Protein AF-A0A958FSN8-F1 (afdb_monomer_lite)

Secondary structure (DSSP, 8-state):
--STTTTTSGGGS-------------TT---EEEEEEEE-SS-TT-EEEEEEEE--TTTT--SEEEEEEEESSSSSS-EEEEE--TT---------EE-TT--EE-

pLDDT: mean 82.94, std 16.14, range [45.75, 98.56]

Sequence (106 aa):
MKHLFFVMLLSLSVVAQNYHIATLSEDWFKRPVEPSIAINPTNPDNIIGASIRYGDTDAGETRVVNMRYHSSDGGKTWKIITEMNPEQRVQGDDVMTFNADGIAYH

Foldseek 3Di:
DPVVVVVVVVVPPPPPPPDDDDDPDDPQQPAWDQKEKEAFPVARQWIKIKTKGADDVVVVDQRIWIKIWIGNGNRPDIDIDIHDDPVSDDDHNDYWYADNVRDIDD

Structure (mmCIF, N/CA/C/O backbone):
data_AF-A0A958FSN8-F1
#
_entry.id   AF-A0A958FSN8-F1
#
loop_
_atom_site.group_PDB
_atom_site.id
_atom_site.type_symbol
_atom_site.label_atom_id
_atom_site.label_alt_id
_atom_site.label_comp_id
_atom_site.label_asym_id
_atom_site.label_entity_id
_atom_site.label_seq_id
_atom_site.pdbx_PDB_ins_code
_atom_site.Cartn_x
_atom_site.Cartn_y
_atom_site.Cartn_z
_atom_site.occupancy
_atom_site.B_iso_or_equiv
_atom_site.auth_seq_id
_atom_site.auth_comp_id
_atom_site.auth_asym_id
_atom_site.auth_atom_id
_atom_site.pdbx_PDB_model_num
ATOM 1 N N . MET A 1 1 ? -36.114 37.556 22.686 1.00 54.78 1 MET A N 1
ATOM 2 C CA . MET A 1 1 ? -36.043 36.776 21.424 1.00 54.78 1 MET A CA 1
ATOM 3 C C . MET A 1 1 ? -34.904 37.214 20.482 1.00 54.78 1 MET A C 1
ATOM 5 O O . MET A 1 1 ? -35.052 37.100 19.277 1.00 54.78 1 MET A O 1
ATOM 9 N N . LYS A 1 2 ? -33.756 37.701 20.984 1.00 49.66 2 LYS A N 1
ATOM 10 C CA . LYS A 1 2 ? -32.576 38.015 20.141 1.00 49.66 2 LYS A CA 1
ATOM 11 C C . LYS A 1 2 ? -31.323 37.208 20.511 1.00 49.66 2 LYS A C 1
ATOM 13 O O . LYS A 1 2 ? -30.377 37.176 19.743 1.00 49.66 2 LYS A O 1
ATOM 18 N N . HIS A 1 3 ? -31.349 36.497 21.639 1.00 46.00 3 HIS A N 1
ATOM 19 C CA . HIS A 1 3 ? -30.235 35.658 22.097 1.00 46.00 3 HIS A CA 1
ATOM 20 C C . HIS A 1 3 ? -30.381 34.177 21.717 1.00 46.00 3 HIS A C 1
ATOM 22 O O . HIS A 1 3 ? -29.410 33.438 21.786 1.00 46.00 3 HIS A O 1
ATOM 28 N N . LEU A 1 4 ? -31.566 33.747 21.263 1.00 48.19 4 LEU A N 1
ATOM 29 C CA . LEU A 1 4 ? -31.818 32.344 20.912 1.00 48.19 4 LEU A CA 1
ATOM 30 C C . LEU A 1 4 ? -31.309 31.972 19.505 1.00 48.19 4 LEU A C 1
ATOM 32 O O . LEU A 1 4 ? -31.070 30.805 19.232 1.00 48.19 4 LEU A O 1
ATOM 36 N N . PHE A 1 5 ? -31.083 32.957 18.628 1.00 48.56 5 PHE A N 1
ATOM 37 C CA . PHE A 1 5 ? -30.607 32.721 17.257 1.00 48.56 5 PHE A CA 1
ATOM 38 C C . PHE A 1 5 ? -29.079 32.590 17.137 1.00 48.56 5 PHE A C 1
ATOM 40 O O . PHE A 1 5 ? -28.592 32.035 16.160 1.00 48.56 5 PHE A O 1
ATOM 47 N N . PHE A 1 6 ? -28.311 33.068 18.123 1.00 45.75 6 PHE A N 1
ATOM 48 C CA . PHE A 1 6 ? -26.844 33.061 18.043 1.00 45.75 6 PHE A CA 1
ATOM 49 C C . PHE A 1 6 ? -26.228 31.698 18.405 1.00 45.75 6 PHE A C 1
ATOM 51 O O . PHE A 1 6 ? -25.162 31.348 17.912 1.00 45.75 6 PHE A O 1
ATOM 58 N N . VAL A 1 7 ? -26.923 30.886 19.207 1.00 49.50 7 VAL A N 1
ATOM 59 C CA . VAL A 1 7 ? -26.438 29.554 19.617 1.00 49.50 7 VAL A CA 1
ATOM 60 C C . VAL A 1 7 ? -26.622 28.506 18.507 1.00 49.50 7 VAL A C 1
ATOM 62 O O . VAL A 1 7 ? -25.880 27.533 18.455 1.00 49.50 7 VAL A O 1
ATOM 65 N N . MET A 1 8 ? -27.538 28.730 17.559 1.00 47.19 8 MET A N 1
ATOM 66 C CA . MET A 1 8 ? -27.815 27.787 16.463 1.00 47.19 8 MET A CA 1
ATOM 67 C C . MET A 1 8 ? -26.832 27.898 15.279 1.00 47.19 8 MET A C 1
ATOM 69 O O . MET A 1 8 ? -26.821 27.039 14.406 1.00 47.19 8 MET A O 1
ATOM 73 N N . LEU A 1 9 ? -25.994 28.942 15.237 1.00 47.50 9 LEU A N 1
ATOM 74 C CA . LEU A 1 9 ? -25.032 29.175 14.148 1.00 47.50 9 LEU A CA 1
ATOM 75 C C . LEU A 1 9 ? -23.609 28.679 14.451 1.00 47.50 9 LEU A C 1
ATOM 77 O O . LEU A 1 9 ? -22.808 28.571 13.528 1.00 47.50 9 LEU A O 1
ATOM 81 N N . LEU A 1 10 ? -23.296 28.313 15.702 1.00 47.84 10 LEU A N 1
ATOM 82 C CA . LEU A 1 10 ? -22.027 27.647 16.040 1.00 47.84 10 LEU A CA 1
ATOM 83 C C . LEU A 1 10 ? -22.066 26.121 15.868 1.00 47.84 10 LEU A C 1
ATOM 85 O O . LEU A 1 10 ? -21.030 25.470 15.959 1.00 47.84 10 LEU A O 1
ATOM 89 N N . SER A 1 11 ? -23.232 25.534 15.594 1.00 48.25 11 SER A N 1
ATOM 90 C CA . SER A 1 11 ? -23.381 24.085 15.410 1.00 48.25 11 SER A CA 1
ATOM 91 C C . SER A 1 11 ? -23.146 23.606 13.970 1.00 48.25 11 SER A C 1
ATOM 93 O O . SER A 1 11 ? -23.412 22.446 13.676 1.00 48.25 11 SER A O 1
ATOM 95 N N . LEU A 1 12 ? -22.685 24.472 13.059 1.00 51.72 12 LEU A N 1
ATOM 96 C CA . LEU A 1 12 ? -22.624 24.186 11.615 1.00 51.72 12 LEU A CA 1
ATOM 97 C C . LEU A 1 12 ? -21.210 24.091 11.019 1.00 51.72 12 LEU A C 1
ATOM 99 O O . LEU A 1 12 ? -21.083 23.965 9.805 1.00 51.72 12 LEU A O 1
ATOM 103 N N . SER A 1 13 ? -20.148 24.100 11.828 1.00 50.38 13 SER A N 1
ATOM 104 C CA . SER A 1 13 ? -18.767 24.019 11.312 1.00 50.38 13 SER A CA 1
ATOM 105 C C . SER A 1 13 ? -17.902 22.898 11.889 1.00 50.38 13 SER A C 1
ATOM 107 O O . SER A 1 13 ? -16.751 22.768 11.486 1.00 50.38 13 SER A O 1
ATOM 109 N N . VAL A 1 14 ? -18.457 21.991 12.700 1.00 51.28 14 VAL A N 1
ATOM 110 C CA . VAL A 1 14 ? -17.877 20.643 12.828 1.00 51.28 14 VAL A CA 1
ATOM 111 C C . VAL A 1 14 ? -18.487 19.777 11.732 1.00 51.28 14 VAL A C 1
ATOM 113 O O . VAL A 1 14 ? -19.253 18.850 11.983 1.00 51.28 14 VAL A O 1
ATOM 116 N N . VAL A 1 15 ? -18.145 20.073 10.478 1.00 56.59 15 VAL A N 1
ATOM 117 C CA . VAL A 1 15 ? -18.015 18.969 9.529 1.00 56.59 15 VAL A CA 1
ATOM 118 C C . VAL A 1 15 ? -16.811 18.209 10.063 1.00 56.59 15 VAL A C 1
ATOM 120 O O . VAL A 1 15 ? -15.677 18.634 9.860 1.00 56.59 15 VAL A O 1
ATOM 123 N N . ALA A 1 16 ? -17.058 17.189 10.888 1.00 57.69 16 ALA A N 1
ATOM 124 C CA . ALA A 1 16 ? -16.007 16.315 11.379 1.00 57.69 16 ALA A CA 1
ATOM 125 C C . ALA A 1 16 ? -15.199 15.883 10.156 1.00 57.69 16 ALA A C 1
ATOM 127 O O . ALA A 1 16 ? -15.750 15.312 9.211 1.00 57.69 16 ALA A O 1
ATOM 128 N N . GLN A 1 17 ? -13.926 16.264 10.112 1.00 59.00 17 GLN A N 1
ATOM 129 C CA . GLN A 1 17 ? -13.057 15.889 9.016 1.00 59.00 17 GLN A CA 1
ATOM 130 C C . GLN A 1 17 ? -12.797 14.389 9.163 1.00 59.00 17 GLN A C 1
ATOM 132 O O . GLN A 1 17 ? -11.872 13.965 9.842 1.00 59.00 17 GLN A O 1
ATOM 137 N N . ASN A 1 18 ? -13.687 13.585 8.580 1.00 72.19 18 ASN A N 1
ATOM 138 C CA . ASN A 1 18 ? -13.700 12.125 8.698 1.00 72.19 18 ASN A CA 1
ATOM 139 C C . ASN A 1 18 ? -12.609 11.459 7.842 1.00 72.19 18 ASN A C 1
ATOM 141 O O . ASN A 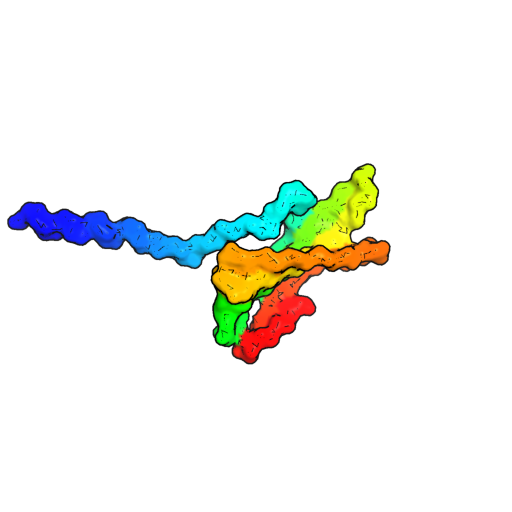1 18 ? -12.618 10.245 7.667 1.00 72.19 18 ASN A O 1
ATOM 145 N N . TYR A 1 19 ? -11.710 12.250 7.254 1.00 71.12 19 TYR A N 1
ATOM 146 C CA . TYR A 1 19 ? -10.636 11.777 6.398 1.00 71.12 19 TYR A CA 1
ATOM 147 C C . TYR A 1 19 ? -9.374 12.616 6.605 1.00 71.12 19 TYR A C 1
ATOM 149 O O . TYR A 1 19 ? -9.425 13.842 6.717 1.00 71.12 19 TYR A O 1
ATOM 157 N N . HIS A 1 20 ? -8.230 11.941 6.624 1.00 74.69 20 HIS A N 1
ATOM 158 C CA . HIS A 1 20 ? -6.909 12.551 6.593 1.00 74.69 20 HIS A CA 1
ATOM 159 C C . HIS A 1 20 ? -6.302 12.312 5.208 1.00 74.69 20 HIS A C 1
ATOM 161 O O . HIS A 1 20 ? 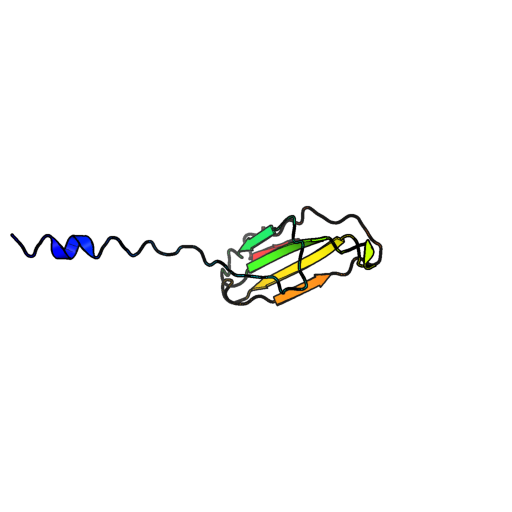-6.304 11.183 4.722 1.00 74.69 20 HIS A O 1
ATOM 167 N N . ILE A 1 21 ? -5.808 13.370 4.561 1.00 79.75 21 ILE A N 1
ATOM 168 C CA . ILE A 1 21 ? -5.034 13.238 3.323 1.00 79.75 21 ILE A CA 1
ATOM 169 C C . ILE A 1 21 ? -3.563 13.174 3.726 1.00 79.75 21 ILE A C 1
ATOM 171 O O . ILE A 1 21 ? -3.015 14.169 4.195 1.00 79.75 21 ILE A O 1
ATOM 175 N N . ALA A 1 22 ? -2.947 12.011 3.532 1.00 78.12 22 ALA A N 1
ATOM 176 C CA . ALA A 1 22 ? -1.518 11.808 3.721 1.00 78.12 22 ALA A CA 1
ATOM 177 C C . ALA A 1 22 ? -0.827 11.685 2.359 1.00 78.12 22 ALA A C 1
ATOM 179 O O . ALA A 1 22 ? -1.250 10.902 1.506 1.00 78.12 22 ALA A O 1
ATOM 180 N N . THR A 1 23 ? 0.260 12.429 2.166 1.00 78.81 23 THR A N 1
ATOM 181 C CA . THR A 1 23 ? 1.160 12.213 1.031 1.00 78.81 23 THR A CA 1
ATOM 182 C C . THR A 1 23 ? 2.138 11.107 1.402 1.00 78.81 23 THR A C 1
ATOM 184 O O . THR A 1 23 ? 2.952 11.273 2.305 1.00 78.81 23 THR A O 1
ATOM 187 N N . LEU A 1 24 ? 2.041 9.973 0.710 1.00 73.62 24 LEU A N 1
ATOM 188 C CA . LEU A 1 24 ? 2.870 8.790 0.964 1.00 73.62 24 LEU A CA 1
ATOM 189 C C . LEU A 1 24 ? 4.181 8.791 0.181 1.00 73.62 24 LEU A C 1
ATOM 191 O O . LEU A 1 24 ? 5.067 8.002 0.472 1.00 73.62 24 LEU A O 1
ATOM 195 N N . SER A 1 25 ? 4.281 9.601 -0.865 1.00 68.31 25 SER A N 1
ATOM 196 C CA . SER A 1 25 ? 5.340 9.508 -1.860 1.00 68.31 25 SER A CA 1
ATOM 197 C C . SER A 1 25 ? 6.319 10.664 -1.761 1.00 68.31 25 SER A C 1
ATOM 199 O O . SER A 1 25 ? 5.905 11.821 -1.725 1.00 68.31 25 SER A O 1
ATOM 201 N N . GLU A 1 26 ? 7.607 10.349 -1.812 1.00 70.31 26 GLU A N 1
ATOM 202 C CA . GLU A 1 26 ? 8.653 11.343 -2.040 1.00 70.31 26 GLU A CA 1
ATOM 203 C C . GLU A 1 26 ? 8.790 11.689 -3.533 1.00 70.31 26 GLU A C 1
ATOM 205 O O . GLU A 1 26 ? 8.287 10.971 -4.397 1.00 70.31 26 GLU A O 1
ATOM 210 N N . ASP A 1 27 ? 9.516 12.761 -3.858 1.00 68.75 27 ASP A N 1
ATOM 211 C CA . ASP A 1 27 ? 9.637 13.305 -5.223 1.00 68.75 27 ASP A CA 1
ATOM 212 C C . ASP A 1 27 ? 10.210 12.322 -6.261 1.00 68.75 27 ASP A C 1
ATOM 214 O O . ASP A 1 27 ? 10.015 12.487 -7.471 1.00 68.75 27 ASP A O 1
ATOM 218 N N . TRP A 1 28 ? 10.921 11.281 -5.819 1.00 66.69 28 TRP A N 1
ATOM 219 C CA . TRP A 1 28 ? 11.415 10.222 -6.702 1.00 66.69 28 TRP A CA 1
ATOM 220 C C . TRP A 1 28 ? 10.300 9.266 -7.153 1.00 66.69 28 TRP A C 1
ATOM 222 O O . TRP A 1 28 ? 10.433 8.580 -8.164 1.00 66.69 28 TRP A O 1
ATOM 232 N N . PHE A 1 29 ? 9.155 9.257 -6.481 1.00 72.38 29 PHE A N 1
ATOM 233 C CA . PHE A 1 29 ? 8.036 8.368 -6.749 1.00 72.38 29 PHE A CA 1
ATOM 234 C 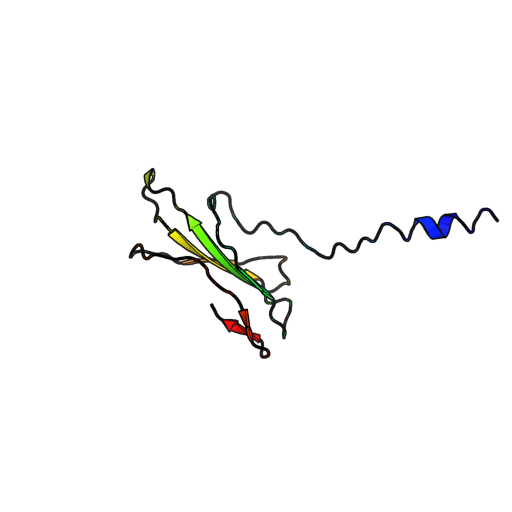C . PHE A 1 29 ? 6.999 9.018 -7.678 1.00 72.38 29 PHE A C 1
ATOM 236 O O . PHE A 1 29 ? 5.896 9.395 -7.296 1.00 72.38 29 PHE A O 1
ATOM 243 N N . LYS A 1 30 ? 7.376 9.179 -8.947 1.00 72.00 30 LYS A N 1
ATOM 244 C CA . LYS A 1 30 ? 6.642 10.046 -9.888 1.00 72.00 30 LYS A CA 1
ATOM 245 C C . LYS A 1 30 ? 5.402 9.430 -10.552 1.00 72.00 30 LYS A C 1
ATOM 247 O O . LYS A 1 30 ? 4.690 10.145 -11.252 1.00 72.00 30 LYS A O 1
ATOM 252 N N . ARG A 1 31 ? 5.172 8.116 -10.421 1.00 84.69 31 ARG A N 1
ATOM 253 C CA . ARG A 1 31 ? 4.152 7.380 -11.204 1.00 84.69 31 ARG A CA 1
ATOM 254 C C . ARG A 1 31 ? 3.493 6.214 -10.435 1.00 84.69 31 ARG A C 1
ATOM 256 O O . ARG A 1 31 ? 3.585 5.083 -10.918 1.00 84.69 31 ARG A O 1
ATOM 263 N N . PRO A 1 32 ? 2.872 6.445 -9.259 1.00 87.62 32 PRO A N 1
ATOM 264 C CA . PRO A 1 32 ? 2.016 5.433 -8.644 1.00 87.62 32 PRO A CA 1
ATOM 265 C C . PRO A 1 32 ? 0.834 5.081 -9.530 1.00 87.62 32 PRO A C 1
ATOM 267 O O . PRO A 1 32 ? 0.164 5.982 -10.038 1.00 87.62 32 PRO A O 1
ATOM 270 N N . VAL A 1 33 ? 0.519 3.796 -9.617 1.00 90.69 33 VAL A N 1
ATOM 271 C CA . VAL A 1 33 ? -0.772 3.310 -10.107 1.00 90.69 33 VAL A CA 1
ATOM 272 C C . VAL A 1 33 ? -1.237 2.125 -9.257 1.00 90.69 33 VAL A C 1
ATOM 274 O O . VAL A 1 33 ? -0.466 1.579 -8.470 1.00 90.69 33 VAL A O 1
ATOM 277 N N . GLU A 1 34 ? -2.512 1.765 -9.404 1.00 93.25 34 GLU A N 1
ATOM 278 C CA . GLU A 1 34 ? -3.119 0.586 -8.763 1.00 93.25 34 GLU A CA 1
ATOM 279 C C . GLU A 1 34 ? -2.965 0.565 -7.224 1.00 93.25 34 GLU A C 1
ATOM 281 O O . GLU A 1 34 ? -2.453 -0.400 -6.660 1.00 93.25 34 GLU A O 1
ATOM 286 N N . PRO A 1 35 ? -3.363 1.639 -6.508 1.00 93.19 35 PRO A N 1
ATOM 287 C CA . PRO A 1 35 ? -3.268 1.654 -5.057 1.00 93.19 35 PRO A CA 1
ATOM 288 C C . PRO A 1 35 ? -4.295 0.714 -4.416 1.00 93.19 35 PRO A C 1
ATOM 290 O O . PRO A 1 35 ? -5.464 0.680 -4.803 1.00 93.19 35 PRO A O 1
ATOM 293 N N . SER A 1 36 ? -3.869 0.044 -3.351 1.00 96.12 36 SER A N 1
ATOM 294 C CA . SER A 1 36 ? -4.698 -0.797 -2.494 1.00 96.12 36 SER A CA 1
ATOM 295 C C . SER A 1 36 ? -4.396 -0.499 -1.030 1.00 96.12 36 SER A C 1
ATOM 297 O O . SER A 1 36 ? -3.240 -0.278 -0.671 1.00 96.12 36 SER A O 1
ATOM 299 N N . ILE A 1 37 ? -5.420 -0.440 -0.179 1.00 95.69 37 ILE A N 1
ATOM 300 C CA . ILE A 1 37 ? -5.285 -0.076 1.238 1.00 95.69 37 ILE A CA 1
ATOM 301 C C . ILE A 1 37 ? -6.267 -0.875 2.091 1.00 95.69 37 ILE A C 1
ATOM 303 O O . ILE A 1 37 ? -7.422 -1.063 1.709 1.00 95.69 37 ILE A O 1
ATOM 307 N N . ALA A 1 38 ? -5.820 -1.306 3.268 1.00 97.50 38 ALA A N 1
ATOM 308 C CA . ALA A 1 38 ? -6.653 -1.986 4.248 1.00 97.50 38 ALA A CA 1
ATOM 309 C C . ALA A 1 38 ? -6.358 -1.483 5.663 1.00 97.50 38 ALA A C 1
ATOM 311 O O . ALA A 1 38 ? -5.208 -1.225 6.022 1.00 97.50 38 ALA A O 1
ATOM 312 N N . ILE A 1 39 ? -7.411 -1.373 6.472 1.00 97.56 39 ILE A N 1
ATOM 313 C CA . ILE A 1 39 ? -7.344 -1.013 7.892 1.00 97.56 39 ILE A CA 1
ATOM 314 C C . ILE A 1 39 ? -7.596 -2.283 8.697 1.00 97.56 39 ILE A C 1
ATOM 316 O O . ILE A 1 39 ? -8.566 -2.997 8.435 1.00 97.56 39 ILE A O 1
ATOM 320 N N . ASN A 1 40 ? -6.733 -2.572 9.666 1.00 98.50 40 ASN A N 1
ATOM 321 C CA . ASN A 1 40 ? -6.871 -3.766 10.484 1.00 98.50 40 ASN A CA 1
ATOM 322 C C . ASN A 1 40 ? -8.108 -3.660 11.404 1.00 98.50 40 ASN A C 1
ATOM 324 O O . ASN A 1 40 ? -8.199 -2.713 12.192 1.00 98.50 40 ASN A O 1
ATOM 328 N N . PRO A 1 41 ? -9.052 -4.623 11.358 1.00 98.00 41 PRO A N 1
ATOM 329 C CA . PRO A 1 41 ? -10.282 -4.556 12.145 1.00 98.00 41 PRO A CA 1
ATOM 330 C C . PRO A 1 41 ? -10.055 -4.720 13.654 1.00 98.00 41 PRO A C 1
ATOM 332 O O . PRO A 1 41 ? -10.895 -4.282 14.437 1.00 98.00 41 PRO A O 1
ATOM 335 N N . THR A 1 42 ? -8.943 -5.331 14.078 1.00 98.50 42 THR A N 1
ATOM 336 C CA . THR A 1 42 ? -8.614 -5.519 15.501 1.00 98.50 42 THR A CA 1
ATOM 337 C C . THR A 1 42 ? -7.731 -4.402 16.057 1.00 98.50 42 THR A C 1
ATOM 339 O O . THR A 1 42 ? -7.650 -4.233 17.273 1.00 98.50 42 THR A O 1
ATOM 342 N N . ASN A 1 43 ? -7.099 -3.609 15.184 1.00 98.38 43 ASN A N 1
ATOM 343 C CA . ASN A 1 43 ? -6.277 -2.462 15.555 1.00 98.38 43 ASN A CA 1
ATOM 344 C C . ASN A 1 43 ? -6.252 -1.402 14.433 1.00 98.38 43 ASN A C 1
ATOM 346 O O . ASN A 1 43 ? -5.382 -1.475 13.566 1.00 98.38 43 ASN A O 1
ATOM 350 N N . PRO A 1 44 ? -7.131 -0.384 14.463 1.00 96.56 44 PRO A N 1
ATOM 351 C CA . PRO A 1 44 ? -7.195 0.642 13.419 1.00 96.56 44 PRO A CA 1
ATOM 352 C C . PRO A 1 44 ? -5.919 1.476 13.237 1.00 96.56 44 PRO A C 1
ATOM 354 O O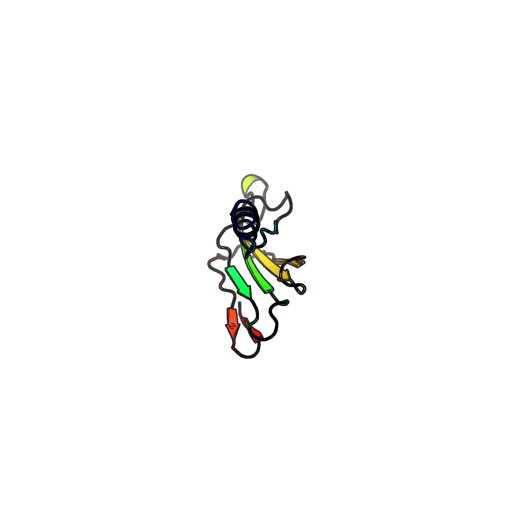 . PRO A 1 44 ? -5.778 2.135 12.207 1.00 96.56 44 PRO A O 1
ATOM 357 N N . ASP A 1 45 ? -4.986 1.446 14.196 1.00 96.88 45 ASP A N 1
ATOM 358 C CA . ASP A 1 45 ? -3.690 2.106 14.036 1.00 96.88 45 ASP A CA 1
ATOM 359 C C . ASP A 1 45 ? -2.780 1.360 13.047 1.00 96.88 45 ASP A C 1
ATOM 361 O O . ASP A 1 45 ? -1.894 1.980 12.461 1.00 96.88 45 ASP A O 1
ATOM 365 N N . ASN A 1 46 ? -3.009 0.056 12.841 1.00 98.00 46 ASN A N 1
ATOM 366 C CA . ASN A 1 46 ? -2.313 -0.780 11.865 1.00 98.00 46 ASN A CA 1
ATOM 367 C C . ASN A 1 46 ? -3.012 -0.698 10.500 1.00 98.00 46 ASN A C 1
ATOM 369 O O . ASN A 1 46 ? -4.057 -1.316 10.271 1.00 98.00 46 ASN A O 1
ATOM 373 N N . ILE A 1 47 ? -2.409 0.055 9.585 1.00 97.31 47 ILE A N 1
ATOM 374 C CA . ILE A 1 47 ? -2.891 0.234 8.215 1.00 97.31 47 ILE A CA 1
ATOM 375 C C . ILE A 1 47 ? -1.804 -0.248 7.265 1.00 97.31 47 ILE A C 1
ATOM 377 O O . ILE A 1 47 ? -0.634 0.107 7.415 1.00 97.31 47 ILE A O 1
ATOM 381 N N . ILE A 1 48 ? -2.189 -1.030 6.263 1.00 97.06 48 ILE A N 1
ATOM 382 C CA . ILE A 1 48 ? -1.286 -1.492 5.208 1.00 97.06 48 ILE A CA 1
ATOM 383 C C . ILE A 1 48 ? -1.779 -1.005 3.856 1.00 97.06 48 ILE A C 1
ATOM 385 O O . ILE A 1 48 ? -2.978 -0.831 3.640 1.00 97.06 48 ILE A O 1
ATOM 389 N N . GLY A 1 49 ? -0.850 -0.820 2.933 1.00 95.19 49 GLY A N 1
ATOM 390 C CA . GLY A 1 49 ? -1.172 -0.523 1.552 1.00 95.19 49 GLY A CA 1
ATOM 391 C C . GLY A 1 49 ? -0.145 -1.093 0.593 1.00 95.19 49 GLY A C 1
ATOM 392 O O . GLY A 1 49 ? 0.973 -1.427 0.990 1.00 95.19 49 GLY A O 1
ATOM 393 N N . ALA A 1 50 ? -0.518 -1.136 -0.675 1.00 94.25 50 ALA A N 1
ATOM 394 C CA . ALA A 1 50 ? 0.378 -1.430 -1.775 1.00 94.25 50 ALA A CA 1
ATOM 395 C C . ALA A 1 50 ? 0.067 -0.541 -2.979 1.00 94.25 50 ALA A C 1
ATOM 397 O O . ALA A 1 50 ? -1.012 0.043 -3.082 1.00 94.25 50 ALA A O 1
ATOM 398 N N . SER A 1 51 ? 1.047 -0.390 -3.858 1.00 93.25 51 SER A N 1
ATOM 399 C CA . SER A 1 51 ? 0.860 0.151 -5.202 1.00 93.25 51 SER A CA 1
ATOM 400 C C . SER A 1 51 ? 1.999 -0.324 -6.090 1.00 93.25 51 SER A C 1
ATOM 402 O O . SER A 1 51 ? 3.032 -0.780 -5.588 1.00 93.25 51 SER A O 1
ATOM 404 N N . ILE A 1 52 ? 1.855 -0.147 -7.398 1.00 92.06 52 ILE A N 1
ATOM 405 C CA . ILE A 1 52 ? 2.990 -0.268 -8.306 1.00 92.06 52 ILE A CA 1
ATOM 406 C C . ILE A 1 52 ? 3.473 1.113 -8.739 1.00 92.06 52 ILE A C 1
ATOM 408 O O . ILE A 1 52 ? 2.724 2.093 -8.782 1.00 92.06 52 ILE A O 1
ATOM 412 N N . ARG A 1 53 ? 4.747 1.186 -9.115 1.00 89.75 53 ARG A N 1
ATOM 413 C CA . ARG A 1 53 ? 5.341 2.354 -9.767 1.00 89.75 53 ARG A CA 1
ATOM 414 C C . ARG A 1 53 ? 5.856 1.974 -11.133 1.00 89.75 53 ARG A C 1
ATOM 416 O O . ARG A 1 53 ? 6.644 1.037 -11.249 1.00 89.75 53 ARG A O 1
ATOM 423 N N . TYR A 1 54 ? 5.514 2.774 -12.136 1.00 88.56 54 TYR A N 1
ATOM 424 C CA . TYR A 1 54 ? 6.236 2.725 -13.402 1.00 88.56 54 TYR A CA 1
ATOM 425 C C . TYR A 1 54 ? 7.571 3.460 -13.295 1.00 88.56 54 TYR A C 1
ATOM 427 O O . TYR A 1 54 ? 7.607 4.644 -12.941 1.00 88.56 54 TYR A O 1
ATOM 435 N N . GLY A 1 55 ? 8.655 2.760 -13.621 1.00 86.25 55 GLY A N 1
ATOM 436 C CA . GLY A 1 55 ? 9.971 3.370 -13.781 1.00 86.25 55 GLY A CA 1
ATOM 437 C C . GLY A 1 55 ? 10.115 4.115 -15.109 1.00 86.25 55 GLY A C 1
ATOM 438 O O . GLY A 1 55 ? 9.322 3.940 -16.040 1.00 86.25 55 GLY A O 1
ATOM 439 N N . ASP A 1 56 ? 11.137 4.958 -15.189 1.00 85.44 56 ASP A N 1
ATOM 440 C CA . ASP A 1 56 ? 11.615 5.548 -16.439 1.00 85.44 56 ASP A CA 1
ATOM 441 C C . ASP A 1 56 ? 12.561 4.574 -17.164 1.00 85.44 56 ASP A C 1
ATOM 443 O O . ASP A 1 56 ? 13.747 4.461 -16.848 1.00 85.44 56 ASP A O 1
ATOM 447 N N . THR A 1 57 ? 12.025 3.838 -18.138 1.00 81.69 57 THR A N 1
ATOM 448 C CA . THR A 1 57 ? 12.805 2.857 -18.904 1.00 81.69 57 THR A CA 1
ATOM 449 C C . THR A 1 57 ? 13.860 3.503 -19.799 1.00 81.69 57 THR A C 1
ATOM 451 O O . THR A 1 57 ? 14.872 2.861 -20.073 1.00 81.69 57 THR A O 1
ATOM 454 N N . ASP A 1 58 ? 13.670 4.760 -20.214 1.00 85.88 58 ASP A N 1
ATOM 455 C CA . ASP A 1 58 ? 14.649 5.491 -21.030 1.00 85.88 58 ASP A CA 1
ATOM 456 C C . ASP A 1 58 ? 15.862 5.904 -20.181 1.00 85.88 58 ASP A C 1
ATOM 458 O O . ASP A 1 58 ? 16.990 5.955 -20.674 1.00 85.88 58 ASP A O 1
ATOM 462 N N . ALA A 1 59 ? 15.649 6.113 -18.878 1.00 84.25 59 ALA A N 1
ATOM 463 C CA . ALA A 1 59 ? 16.700 6.313 -17.880 1.00 84.25 59 ALA A CA 1
ATOM 464 C C . ALA A 1 59 ? 17.294 5.000 -17.320 1.00 84.25 59 ALA A C 1
ATOM 466 O O . ALA A 1 59 ? 18.150 5.041 -16.434 1.00 84.25 59 ALA A O 1
ATOM 467 N N . GLY A 1 60 ? 16.863 3.834 -17.818 1.00 83.88 60 GLY A N 1
ATOM 468 C CA . GLY A 1 60 ? 17.344 2.519 -17.379 1.00 83.88 60 GLY A CA 1
ATOM 469 C C . GLY A 1 60 ? 16.716 1.998 -16.080 1.00 83.88 60 GLY A C 1
ATOM 470 O O . GLY A 1 60 ? 17.239 1.051 -15.488 1.00 83.88 60 GLY A O 1
ATOM 471 N N . GLU A 1 61 ? 15.610 2.586 -15.615 1.00 85.06 61 GLU A N 1
ATOM 472 C CA . GLU A 1 61 ? 14.890 2.090 -14.442 1.00 85.06 61 GLU A CA 1
ATOM 473 C C . GLU A 1 61 ? 14.130 0.785 -14.741 1.00 85.06 61 GLU A C 1
ATOM 475 O O . GLU A 1 61 ? 13.768 0.465 -15.877 1.00 85.06 61 GLU A O 1
ATOM 480 N N . THR A 1 62 ? 13.833 0.023 -13.683 1.00 85.06 62 THR A N 1
ATOM 481 C CA . THR A 1 62 ? 12.954 -1.149 -13.791 1.00 85.06 62 THR A CA 1
ATOM 482 C C . THR A 1 62 ? 11.548 -0.710 -14.198 1.00 85.06 62 THR A C 1
ATOM 484 O O . THR A 1 62 ? 10.975 0.179 -13.572 1.00 85.06 62 THR A O 1
ATOM 487 N N . ARG A 1 63 ? 10.971 -1.365 -15.216 1.00 87.19 63 ARG A N 1
ATOM 488 C CA . ARG A 1 63 ? 9.661 -1.005 -15.788 1.00 87.19 63 ARG A CA 1
ATOM 489 C C . ARG A 1 63 ? 8.560 -0.879 -14.733 1.00 87.19 63 ARG A C 1
ATOM 491 O O . ARG A 1 63 ? 7.787 0.071 -14.790 1.00 87.19 63 ARG A O 1
ATOM 498 N N . VAL A 1 64 ? 8.478 -1.839 -13.812 1.00 89.94 64 VAL A N 1
ATOM 499 C CA . VAL A 1 64 ? 7.490 -1.875 -12.724 1.00 89.94 64 VAL A CA 1
ATOM 500 C C . VAL A 1 64 ? 8.167 -2.314 -11.434 1.00 89.94 64 VAL A C 1
ATOM 502 O O . VAL A 1 64 ? 8.941 -3.272 -11.448 1.00 89.94 64 VAL A O 1
ATOM 505 N N . VAL A 1 65 ? 7.863 -1.620 -10.342 1.00 89.81 65 VAL A N 1
ATOM 506 C CA . VAL A 1 65 ? 8.337 -1.927 -8.987 1.00 89.81 65 VAL A CA 1
ATOM 507 C C . VAL A 1 65 ? 7.146 -1.919 -8.034 1.00 89.81 65 VAL A C 1
ATOM 509 O O . VAL A 1 65 ? 6.342 -0.985 -8.086 1.00 89.81 65 VAL A O 1
ATOM 512 N N . ASN A 1 66 ? 7.058 -2.921 -7.157 1.00 90.88 66 ASN A N 1
ATOM 513 C CA . ASN A 1 66 ? 6.029 -2.973 -6.120 1.00 90.88 66 ASN A CA 1
ATOM 514 C C . ASN A 1 66 ? 6.433 -2.123 -4.917 1.00 90.88 66 ASN A C 1
ATOM 516 O O . ASN A 1 66 ? 7.597 -2.083 -4.506 1.00 90.88 66 ASN A O 1
ATOM 520 N N . MET A 1 67 ? 5.440 -1.477 -4.328 1.00 90.38 67 MET A N 1
ATOM 521 C CA . MET A 1 67 ? 5.571 -0.654 -3.140 1.00 90.38 67 MET A CA 1
ATOM 522 C C . MET A 1 67 ? 4.661 -1.194 -2.060 1.00 90.38 67 MET A C 1
ATOM 524 O O . MET A 1 67 ? 3.486 -1.434 -2.310 1.00 90.38 67 MET A O 1
ATOM 528 N N . ARG A 1 68 ? 5.182 -1.308 -0.843 1.00 92.62 68 ARG A N 1
ATOM 529 C CA . ARG A 1 68 ? 4.399 -1.634 0.347 1.00 92.62 68 ARG A CA 1
ATOM 530 C C . ARG A 1 68 ? 4.450 -0.476 1.329 1.00 92.62 68 ARG A C 1
ATOM 532 O O . ARG A 1 68 ? 5.511 0.098 1.575 1.00 92.62 68 ARG A O 1
ATOM 539 N N . TYR A 1 69 ? 3.303 -0.162 1.905 1.00 93.62 69 TYR A N 1
ATOM 540 C CA . TYR A 1 69 ? 3.108 0.913 2.867 1.00 93.62 69 TYR A CA 1
ATOM 541 C C . TYR A 1 69 ? 2.595 0.320 4.173 1.00 93.62 69 TYR A C 1
ATOM 543 O O . TYR A 1 69 ? 1.747 -0.571 4.164 1.00 93.62 69 TYR A O 1
ATOM 551 N N . HIS A 1 70 ? 3.092 0.818 5.298 1.00 95.31 70 HIS A N 1
ATOM 552 C CA . HIS A 1 70 ? 2.611 0.425 6.616 1.00 95.31 70 HIS A CA 1
ATOM 553 C C . HIS A 1 70 ? 2.584 1.628 7.551 1.00 95.31 70 HIS A C 1
ATOM 555 O O . HIS A 1 70 ? 3.577 2.349 7.662 1.00 95.31 70 HIS A O 1
ATOM 561 N N . SER A 1 71 ? 1.471 1.810 8.246 1.00 95.94 71 SER A N 1
ATOM 562 C CA . SER A 1 71 ? 1.319 2.750 9.347 1.00 95.94 71 SER A CA 1
ATOM 563 C C . SER A 1 71 ? 0.962 1.986 10.613 1.00 95.94 71 SER A C 1
ATOM 565 O O . SER A 1 71 ? 0.224 1.005 10.560 1.00 95.94 71 SER A O 1
ATOM 567 N N . SER A 1 72 ? 1.493 2.451 11.741 1.00 97.38 72 SER A N 1
ATOM 568 C CA . SER A 1 72 ? 1.192 1.937 13.080 1.00 97.38 72 SER A CA 1
ATOM 569 C C . SER A 1 72 ? 0.611 3.020 13.997 1.00 97.38 72 SER A C 1
ATOM 571 O O . SER A 1 72 ? 0.708 2.900 15.216 1.00 97.38 72 SER A O 1
ATOM 573 N N . ASP A 1 73 ? 0.105 4.118 13.429 1.00 95.06 73 ASP A N 1
ATOM 574 C CA . ASP A 1 73 ? -0.413 5.281 14.161 1.00 95.06 73 ASP A CA 1
ATOM 575 C C . ASP A 1 73 ? -1.680 5.887 13.531 1.00 95.06 73 ASP A C 1
ATOM 577 O O . ASP A 1 73 ? -1.971 7.081 13.699 1.00 95.06 73 ASP A O 1
ATOM 581 N N . GLY A 1 74 ? -2.432 5.061 12.799 1.00 93.38 74 GLY A N 1
ATOM 582 C CA . GLY A 1 74 ? -3.697 5.458 12.181 1.00 93.38 74 GLY A CA 1
ATOM 583 C C . GLY A 1 74 ? -3.506 6.315 10.930 1.00 93.38 74 GLY A C 1
ATOM 584 O O . GLY A 1 74 ? -4.350 7.152 10.612 1.00 93.38 74 GLY A O 1
ATOM 585 N N . GLY A 1 75 ? -2.385 6.135 10.231 1.00 92.12 75 GLY A N 1
ATOM 586 C CA . GLY A 1 75 ? -2.082 6.806 8.970 1.00 92.12 75 GLY A CA 1
ATOM 587 C C . GLY A 1 75 ? -1.442 8.185 9.117 1.00 92.12 75 GLY A C 1
ATOM 588 O O . GLY A 1 75 ? -1.416 8.927 8.134 1.00 92.12 75 GLY A O 1
ATOM 589 N N . LYS A 1 76 ? -0.926 8.540 10.303 1.00 89.94 76 LYS A N 1
ATOM 590 C CA . LYS A 1 76 ? -0.220 9.816 10.527 1.00 89.94 76 LYS A CA 1
ATOM 591 C C . LYS A 1 76 ? 1.217 9.746 10.021 1.00 89.94 76 LYS A C 1
ATOM 593 O O . LYS A 1 76 ? 1.717 10.721 9.465 1.00 89.94 76 LYS A O 1
ATOM 598 N N . THR A 1 77 ? 1.870 8.600 10.193 1.00 91.00 77 THR A N 1
ATOM 599 C CA . THR A 1 77 ? 3.195 8.304 9.649 1.00 91.00 77 THR A CA 1
ATOM 600 C C . THR A 1 77 ? 3.196 6.963 8.926 1.00 91.00 77 THR A C 1
ATOM 602 O O . THR A 1 77 ? 2.403 6.066 9.222 1.00 91.00 77 THR A O 1
ATOM 605 N N . TRP A 1 78 ? 4.085 6.844 7.939 1.00 92.06 78 TRP A N 1
ATOM 606 C CA . TRP A 1 78 ? 4.124 5.708 7.028 1.00 92.06 78 TRP A CA 1
ATOM 607 C C . TRP A 1 78 ? 5.552 5.236 6.791 1.00 92.06 78 TRP A C 1
ATOM 609 O O . TRP A 1 78 ? 6.447 6.020 6.479 1.00 92.06 78 TRP A O 1
ATOM 619 N N . LYS A 1 79 ? 5.751 3.923 6.894 1.00 92.62 79 LYS A N 1
ATOM 620 C CA . LYS A 1 79 ? 6.936 3.228 6.407 1.00 92.62 79 LYS A CA 1
ATOM 621 C C . LYS A 1 79 ? 6.677 2.755 4.983 1.00 92.62 79 LYS A C 1
ATOM 623 O O . LYS A 1 79 ? 5.680 2.082 4.730 1.00 92.62 79 LYS A O 1
ATOM 628 N N . ILE A 1 80 ? 7.608 3.064 4.089 1.00 91.19 80 ILE A N 1
ATOM 629 C CA . ILE A 1 80 ? 7.569 2.676 2.679 1.00 91.19 80 ILE A CA 1
ATOM 630 C C . ILE A 1 80 ? 8.641 1.615 2.445 1.00 91.19 80 ILE A C 1
ATOM 632 O O . ILE A 1 80 ? 9.778 1.759 2.899 1.00 91.19 80 ILE A O 1
ATOM 636 N N . ILE A 1 81 ? 8.282 0.540 1.753 1.00 90.25 81 ILE A N 1
ATOM 637 C CA . ILE A 1 81 ? 9.184 -0.549 1.389 1.00 90.25 81 ILE A CA 1
ATOM 638 C C . ILE A 1 81 ? 9.081 -0.746 -0.119 1.00 90.25 81 ILE A C 1
ATOM 640 O O . ILE A 1 81 ? 8.012 -1.065 -0.633 1.00 90.25 81 ILE A O 1
ATOM 644 N N . THR A 1 82 ? 10.199 -0.571 -0.815 1.00 88.56 82 THR A N 1
ATOM 645 C CA . THR A 1 82 ? 10.308 -0.868 -2.246 1.00 88.56 82 THR A CA 1
ATOM 646 C C . THR A 1 82 ? 10.710 -2.323 -2.428 1.00 88.56 82 THR A C 1
ATOM 648 O O . THR A 1 82 ? 11.697 -2.777 -1.847 1.00 88.56 82 THR A O 1
ATOM 651 N N . GLU A 1 83 ? 9.976 -3.049 -3.261 1.00 87.12 83 GLU A N 1
ATOM 652 C CA . GLU A 1 83 ? 10.273 -4.432 -3.601 1.00 87.12 83 GLU A CA 1
ATOM 653 C C . GLU A 1 83 ? 10.789 -4.523 -5.030 1.00 87.12 83 GLU A C 1
ATOM 655 O O . GLU A 1 83 ? 10.047 -4.381 -6.002 1.00 87.12 83 GLU A O 1
ATOM 660 N N . MET A 1 84 ? 12.102 -4.729 -5.141 1.00 81.56 84 MET A N 1
ATOM 661 C CA . MET A 1 84 ? 12.791 -4.798 -6.423 1.00 81.56 84 MET A CA 1
ATOM 662 C C . MET A 1 84 ? 12.230 -5.928 -7.290 1.00 81.56 84 MET A C 1
ATOM 664 O O . MET A 1 84 ? 11.984 -7.034 -6.815 1.00 81.56 84 MET A O 1
ATOM 668 N N . ASN A 1 85 ? 12.121 -5.662 -8.590 1.00 86.00 85 ASN A N 1
ATOM 669 C CA . ASN A 1 85 ? 11.673 -6.620 -9.597 1.00 86.00 85 ASN A CA 1
ATOM 670 C C . ASN A 1 85 ? 12.816 -6.920 -10.591 1.00 86.00 85 ASN A C 1
ATOM 672 O O . ASN A 1 85 ? 12.748 -6.524 -11.757 1.00 86.00 85 ASN A O 1
ATOM 676 N N . PRO A 1 86 ? 13.910 -7.574 -10.142 1.00 84.31 86 PRO A N 1
ATOM 677 C CA . PRO A 1 86 ? 15.113 -7.771 -10.959 1.00 84.31 86 PRO A CA 1
ATOM 678 C C . PRO A 1 86 ? 14.861 -8.651 -12.190 1.00 84.31 86 PRO A C 1
ATOM 680 O O . PRO A 1 86 ? 15.553 -8.529 -13.194 1.00 84.31 86 PRO A O 1
ATOM 683 N N . GLU A 1 87 ? 13.850 -9.514 -12.123 1.00 87.62 87 GLU A N 1
ATOM 684 C CA . GLU A 1 87 ? 13.438 -10.388 -13.223 1.00 87.62 87 GLU A CA 1
ATOM 685 C C . GLU A 1 87 ? 12.447 -9.720 -14.186 1.00 87.62 87 GLU A C 1
ATOM 687 O O . GLU A 1 87 ? 11.991 -10.355 -15.134 1.00 87.62 87 GLU A O 1
ATOM 692 N N . GLN A 1 88 ? 12.095 -8.451 -13.949 1.00 84.56 88 GLN A N 1
ATOM 693 C CA . GLN A 1 88 ? 11.169 -7.671 -14.773 1.00 84.56 88 GLN A CA 1
ATOM 694 C C . GLN A 1 88 ? 9.821 -8.365 -15.015 1.00 84.56 88 GLN A C 1
ATOM 696 O O . GLN A 1 88 ? 9.219 -8.252 -16.088 1.00 84.56 88 GLN A O 1
ATOM 701 N N . ARG A 1 89 ? 9.320 -9.080 -14.002 1.00 85.88 89 ARG A N 1
ATOM 702 C CA . ARG A 1 89 ? 8.020 -9.748 -14.067 1.00 85.88 89 ARG A CA 1
ATOM 703 C C . ARG A 1 89 ? 6.908 -8.720 -14.248 1.00 85.88 89 ARG A C 1
ATOM 705 O O . ARG A 1 89 ? 7.034 -7.555 -13.862 1.00 85.88 89 ARG A O 1
ATOM 712 N N . VAL A 1 90 ? 5.798 -9.155 -14.832 1.00 84.12 90 VAL A N 1
ATOM 713 C CA . VAL A 1 90 ? 4.557 -8.380 -14.785 1.00 84.12 90 VAL A CA 1
ATOM 714 C C . VAL A 1 90 ? 4.076 -8.372 -13.333 1.00 84.12 90 VAL A C 1
ATOM 716 O O . VAL A 1 90 ? 3.987 -9.426 -12.711 1.00 84.12 90 VAL A O 1
ATOM 719 N N . GLN A 1 91 ? 3.827 -7.179 -12.804 1.00 85.19 91 GLN A N 1
ATOM 720 C CA . GLN A 1 91 ? 3.281 -6.923 -11.474 1.00 85.19 91 GLN A CA 1
ATOM 721 C C . GLN A 1 91 ? 2.120 -5.944 -11.645 1.00 85.19 91 GLN A C 1
ATOM 723 O O . GLN A 1 91 ? 2.174 -5.114 -12.560 1.00 85.19 91 GLN A O 1
ATOM 728 N N . GLY A 1 92 ? 1.104 -6.060 -10.800 1.00 86.81 92 GLY A N 1
ATOM 729 C CA . GLY A 1 92 ? -0.061 -5.186 -10.811 1.00 86.81 92 GLY A CA 1
ATOM 730 C C . GLY A 1 92 ? -1.232 -5.779 -10.040 1.00 86.81 92 GLY A C 1
ATOM 731 O O . GLY A 1 92 ? -1.185 -6.944 -9.643 1.00 86.81 92 GLY A O 1
ATOM 732 N N . ASP A 1 93 ? -2.263 -4.962 -9.858 1.00 89.75 93 ASP A N 1
ATOM 733 C CA . ASP A 1 93 ? -3.533 -5.292 -9.207 1.00 89.75 93 ASP A CA 1
ATOM 734 C C . ASP A 1 93 ? -3.370 -5.905 -7.803 1.00 89.75 93 ASP A C 1
ATOM 736 O O . ASP A 1 93 ? -4.079 -6.839 -7.420 1.00 89.75 93 ASP A O 1
ATOM 740 N N . ASP A 1 94 ? -2.433 -5.365 -7.017 1.00 91.75 94 ASP A N 1
ATOM 741 C CA . ASP A 1 94 ? -2.227 -5.776 -5.628 1.00 91.75 94 ASP A CA 1
ATOM 742 C C . ASP A 1 94 ? -3.513 -5.569 -4.803 1.00 91.75 94 ASP A C 1
ATOM 744 O O . ASP A 1 94 ? -4.159 -4.517 -4.858 1.00 91.75 94 ASP A O 1
ATOM 748 N N . VAL A 1 95 ? -3.877 -6.555 -3.978 1.00 95.81 95 VAL A N 1
ATOM 749 C CA . VAL A 1 95 ? -5.021 -6.458 -3.062 1.00 95.81 95 VAL A CA 1
ATOM 750 C C . VAL A 1 95 ? -4.547 -6.641 -1.633 1.00 95.81 95 VAL A C 1
ATOM 752 O O . 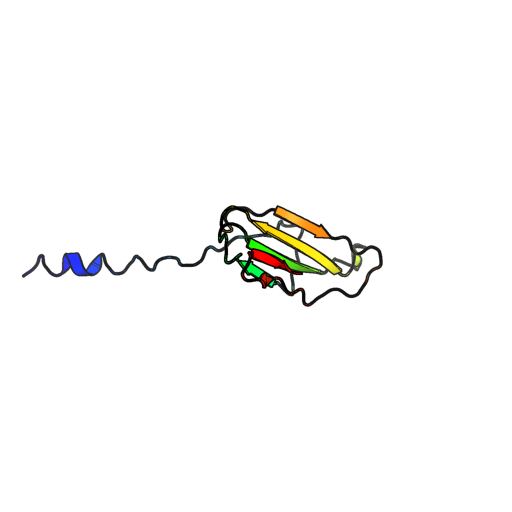VAL A 1 95 ? -4.171 -7.731 -1.221 1.00 95.81 95 VAL A O 1
ATOM 755 N N . MET A 1 96 ? -4.639 -5.572 -0.848 1.00 97.06 96 MET A N 1
ATOM 756 C CA . MET A 1 96 ? -4.389 -5.633 0.583 1.00 97.06 96 MET A CA 1
ATOM 757 C C . MET A 1 96 ? -5.693 -5.923 1.318 1.00 97.06 96 MET A C 1
ATOM 759 O O . MET A 1 96 ? -6.705 -5.259 1.090 1.00 97.06 96 MET A O 1
ATOM 763 N N . THR A 1 97 ? -5.679 -6.883 2.238 1.00 98.19 97 THR A N 1
ATOM 764 C CA . THR A 1 97 ? -6.825 -7.141 3.117 1.00 98.19 97 THR A CA 1
ATOM 765 C C . THR A 1 97 ? -6.392 -7.657 4.483 1.00 98.19 97 THR A C 1
ATOM 767 O O . THR A 1 97 ? -5.270 -8.127 4.666 1.00 98.19 97 THR A O 1
ATOM 770 N N . PHE A 1 98 ? -7.305 -7.581 5.446 1.00 98.56 98 PHE A N 1
ATOM 771 C CA . PHE A 1 98 ? -7.183 -8.246 6.734 1.00 98.56 98 PHE A CA 1
ATOM 772 C C . PHE A 1 98 ? -8.325 -9.241 6.907 1.00 98.56 98 PHE A C 1
ATOM 774 O O . PHE A 1 98 ? -9.466 -8.959 6.534 1.00 98.56 98 PHE A O 1
ATOM 781 N N . ASN A 1 99 ? -8.046 -10.390 7.522 1.00 98.25 99 ASN A N 1
ATOM 782 C CA . ASN A 1 99 ? -9.124 -11.218 8.059 1.00 98.25 99 ASN A CA 1
ATOM 783 C C . ASN A 1 99 ? -9.661 -10.637 9.385 1.00 98.25 99 ASN A C 1
ATOM 785 O O . ASN A 1 99 ? -9.140 -9.654 9.916 1.00 98.25 99 ASN A O 1
ATOM 789 N N . ALA A 1 100 ? -10.696 -11.273 9.940 1.00 98.19 100 ALA A N 1
ATOM 790 C CA . ALA A 1 100 ? -11.332 -10.842 11.188 1.00 98.19 100 ALA A CA 1
ATOM 791 C C . ALA A 1 100 ? -10.391 -10.860 12.410 1.00 98.19 100 ALA A C 1
ATOM 793 O O . ALA A 1 100 ? -10.617 -10.107 13.353 1.00 98.19 100 ALA A O 1
ATOM 794 N N . ASP A 1 101 ? -9.329 -11.668 12.374 1.00 98.38 101 ASP A N 1
ATOM 795 C CA . ASP A 1 101 ? -8.330 -11.771 13.444 1.00 98.38 101 ASP A CA 1
ATOM 796 C C . ASP A 1 101 ? -7.206 -10.725 13.306 1.00 98.38 101 ASP A C 1
ATOM 798 O O . ASP A 1 101 ? -6.316 -10.639 14.152 1.00 98.38 101 ASP A O 1
ATOM 802 N N . GLY A 1 102 ? -7.230 -9.910 12.246 1.00 97.88 102 GLY A N 1
ATOM 803 C CA . GLY A 1 102 ? -6.215 -8.892 11.978 1.00 97.88 102 GLY A CA 1
ATOM 804 C C . GLY A 1 102 ? -4.945 -9.426 11.308 1.00 97.88 102 GLY A C 1
ATOM 805 O O . GLY A 1 102 ? -3.909 -8.761 11.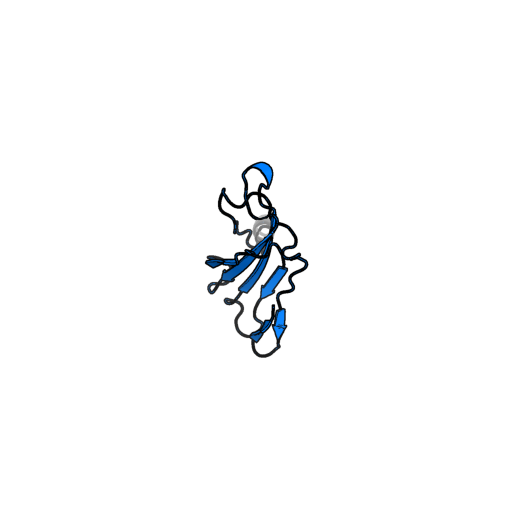362 1.00 97.88 102 GLY A O 1
ATOM 806 N N . ILE A 1 103 ? -5.006 -10.596 10.663 1.00 98.06 103 ILE A N 1
ATOM 807 C CA . ILE A 1 103 ? -3.923 -11.126 9.822 1.00 98.06 103 ILE A CA 1
ATOM 808 C C . ILE A 1 103 ? -3.990 -10.461 8.447 1.00 98.06 103 ILE A C 1
ATOM 810 O O . ILE A 1 103 ? -5.043 -10.472 7.809 1.00 98.06 103 ILE A O 1
ATOM 814 N N . ALA A 1 104 ? -2.867 -9.892 8.007 1.00 97.19 104 ALA A N 1
ATOM 815 C CA . ALA A 1 104 ? -2.723 -9.239 6.710 1.00 97.19 104 ALA A CA 1
ATOM 816 C C . ALA A 1 104 ? -2.519 -10.250 5.572 1.00 97.19 104 ALA A C 1
ATOM 818 O O . ALA A 1 104 ? -1.767 -11.215 5.727 1.00 97.19 104 ALA A O 1
ATOM 819 N N . TYR A 1 105 ? -3.117 -9.966 4.417 1.00 96.31 105 TYR A N 1
ATOM 820 C CA . TYR A 1 105 ? -2.908 -10.673 3.156 1.00 96.31 105 TYR A CA 1
ATOM 821 C C . TYR A 1 105 ? -2.571 -9.665 2.057 1.00 96.31 105 TYR A C 1
ATOM 823 O O . TYR A 1 105 ? -3.145 -8.571 2.017 1.00 96.31 105 TYR A O 1
ATOM 831 N N . HIS A 1 106 ? -1.628 -10.069 1.211 1.00 91.31 106 HIS A N 1
ATOM 832 C CA . HIS A 1 106 ? -1.186 -9.415 -0.017 1.00 91.31 106 HIS A CA 1
ATOM 833 C C . HIS A 1 106 ? -1.212 -10.479 -1.110 1.00 91.31 106 HIS A C 1
ATOM 835 O O . HIS A 1 106 ? -0.673 -11.579 -0.837 1.00 91.31 106 HIS A O 1
#

Radius of gyration: 20.35 Å; chains: 1; bounding box: 53×50×43 Å